Protein AF-A0A959WCX2-F1 (afdb_monomer_lite)

Radius of gyration: 21.17 Å; chains: 1; bounding box: 54×30×56 Å

Secondary structure (DSSP, 8-state):
-HHHHHHHHHHHHHHHHHHHHHHHHHHHHHHHHHHHHHSS--SS--HHHHHHHHHHHHTT-TT-B-TTSS-BTTTTB-HHHHHHTT--S-GGGS-HHHHHHHHHHHHHHH-GGGSTTTT-

Sequence (120 aa):
MIDDARADAAERIAEEQQDALERKLEEQRKAKLEKEKFGDLPGSVSRETLEAIADCESGGDPEIVSSNGLYHGKYQFSPDTWESVGGKGLPSEAPEAEQDYRAALLYERSGPGQWPVCGL

Structure (mmCIF, N/CA/C/O backbone):
data_AF-A0A959WCX2-F1
#
_entry.id   AF-A0A959WCX2-F1
#
loop_
_atom_site.group_PDB
_atom_site.id
_atom_site.type_symbol
_atom_site.label_atom_id
_atom_site.label_alt_id
_atom_site.label_comp_id
_atom_site.label_asym_id
_atom_site.label_entity_id
_atom_site.label_seq_id
_atom_site.pdbx_PDB_ins_code
_atom_site.Cartn_x
_atom_site.Cartn_y
_atom_site.Cartn_z
_atom_site.occupancy
_atom_site.B_iso_or_equiv
_atom_site.auth_seq_id
_atom_site.auth_comp_id
_atom_site.auth_asym_id
_atom_site.auth_atom_id
_atom_site.pdbx_PDB_model_num
ATOM 1 N N . MET A 1 1 ? -35.045 13.285 43.252 1.00 61.47 1 MET A N 1
ATOM 2 C CA . MET A 1 1 ? -34.641 14.478 42.470 1.00 61.47 1 MET A CA 1
ATOM 3 C C . MET A 1 1 ? -33.129 14.582 42.278 1.00 61.47 1 MET A C 1
ATOM 5 O O . MET A 1 1 ? -32.718 14.565 41.132 1.00 61.47 1 MET A O 1
ATOM 9 N N . ILE A 1 2 ? -32.287 14.662 43.325 1.00 62.47 2 ILE A N 1
ATOM 10 C CA . ILE A 1 2 ? -30.812 14.649 43.136 1.00 62.47 2 ILE A CA 1
ATOM 11 C C . ILE A 1 2 ? -30.290 13.235 42.823 1.00 62.47 2 ILE A C 1
ATOM 13 O O . ILE A 1 2 ? -29.376 13.092 42.015 1.00 62.47 2 ILE A O 1
ATOM 17 N N . ASP A 1 3 ? -30.883 12.200 43.423 1.00 66.75 3 ASP A N 1
ATOM 18 C CA . ASP A 1 3 ? -30.473 10.809 43.190 1.00 66.75 3 ASP A CA 1
ATOM 19 C C . ASP A 1 3 ? -30.840 10.316 41.780 1.00 66.75 3 ASP A C 1
ATOM 21 O O . ASP A 1 3 ? -30.010 9.683 41.134 1.00 66.75 3 ASP A O 1
ATOM 25 N N . ASP A 1 4 ? -32.010 10.707 41.256 1.00 68.19 4 ASP A N 1
ATOM 26 C CA . ASP A 1 4 ? -32.432 10.376 39.881 1.00 68.19 4 ASP A CA 1
ATOM 27 C C . ASP A 1 4 ? -31.492 11.011 38.843 1.00 68.19 4 ASP A C 1
ATOM 29 O O . ASP A 1 4 ? -30.984 10.335 37.958 1.00 68.19 4 ASP A O 1
ATOM 33 N N . ALA A 1 5 ? -31.135 12.291 39.021 1.00 74.19 5 ALA A N 1
ATOM 34 C CA . ALA A 1 5 ? -30.223 12.988 38.111 1.00 74.19 5 ALA A CA 1
ATOM 35 C C . ALA A 1 5 ? -28.800 12.393 38.097 1.00 74.19 5 ALA A C 1
ATOM 37 O O . ALA A 1 5 ? -28.094 12.488 37.091 1.00 74.19 5 ALA A O 1
ATOM 38 N N . ARG A 1 6 ? -28.359 11.792 39.212 1.00 79.75 6 ARG A N 1
ATOM 39 C CA . ARG A 1 6 ? -27.077 11.073 39.293 1.00 79.75 6 ARG A CA 1
ATOM 40 C C . ARG A 1 6 ? -27.137 9.724 38.583 1.00 79.75 6 ARG A C 1
ATOM 42 O O . ARG A 1 6 ? -26.157 9.373 37.930 1.00 79.75 6 ARG A O 1
ATOM 49 N N . ALA A 1 7 ? -28.252 9.003 38.694 1.00 78.12 7 ALA A N 1
ATOM 50 C CA . ALA A 1 7 ? -28.471 7.756 37.964 1.00 78.12 7 ALA A CA 1
ATOM 51 C C . ALA A 1 7 ? -28.479 8.003 36.444 1.00 78.12 7 ALA A C 1
ATOM 53 O O . ALA A 1 7 ? -27.707 7.367 35.730 1.00 78.12 7 ALA A O 1
ATOM 54 N N . ASP A 1 8 ? -29.204 9.027 35.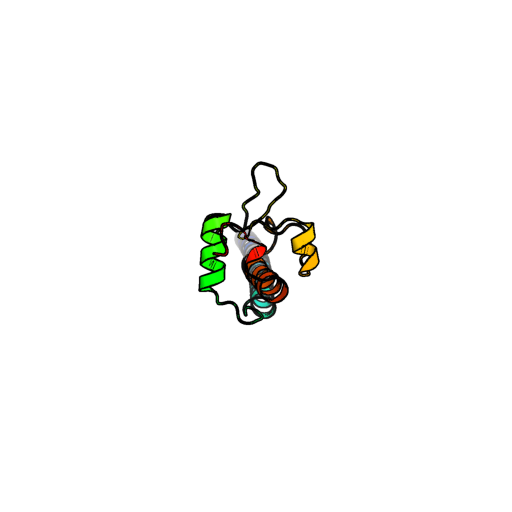978 1.00 86.50 8 ASP A N 1
ATOM 55 C CA . ASP A 1 8 ? -29.255 9.411 34.558 1.00 86.50 8 ASP A CA 1
ATOM 56 C C . ASP A 1 8 ? -27.885 9.863 34.014 1.00 86.50 8 ASP A C 1
ATOM 58 O O . ASP A 1 8 ? -27.566 9.721 32.834 1.00 86.50 8 ASP A O 1
ATOM 62 N N . ALA A 1 9 ? -27.056 10.501 34.847 1.00 88.00 9 ALA A N 1
ATOM 63 C CA . ALA A 1 9 ? -25.694 10.879 34.465 1.00 88.00 9 ALA A CA 1
ATOM 64 C C . ALA A 1 9 ? -24.764 9.659 34.375 1.00 88.00 9 ALA A C 1
ATOM 66 O O . ALA A 1 9 ? -23.937 9.594 33.469 1.00 88.00 9 ALA A O 1
ATOM 67 N N . ALA A 1 10 ? -24.904 8.696 35.289 1.00 91.06 10 ALA A N 1
ATOM 68 C CA . ALA A 1 10 ? -24.108 7.473 35.287 1.00 91.06 10 ALA A CA 1
ATOM 69 C C . ALA A 1 10 ? -24.436 6.563 34.092 1.00 91.06 10 ALA A C 1
ATOM 71 O O . ALA A 1 10 ? -23.518 5.995 33.508 1.00 91.06 10 ALA A O 1
ATOM 72 N N . GLU A 1 11 ? -25.710 6.461 33.703 1.00 91.56 11 GLU A N 1
ATOM 73 C CA . GLU A 1 11 ? -26.147 5.667 32.546 1.00 91.56 11 GLU A CA 1
ATOM 74 C C . GLU A 1 11 ? -25.565 6.207 31.234 1.00 91.56 11 GLU A C 1
ATOM 76 O O . GLU A 1 11 ? -24.917 5.463 30.506 1.00 91.56 11 GLU A O 1
ATOM 81 N N . ARG A 1 12 ? -25.647 7.524 30.999 1.00 91.19 12 ARG A N 1
ATOM 82 C CA . ARG A 1 12 ? -25.040 8.163 29.815 1.00 91.19 12 ARG A CA 1
ATOM 83 C C . ARG A 1 12 ? -23.529 7.952 29.730 1.00 91.19 12 ARG A C 1
ATOM 85 O O . ARG A 1 12 ? -23.000 7.687 28.658 1.00 91.19 12 ARG A O 1
ATOM 92 N N . ILE A 1 13 ? -22.830 8.036 30.863 1.00 95.00 13 ILE A N 1
ATOM 93 C CA . ILE A 1 13 ? -21.386 7.763 30.912 1.00 95.00 13 ILE A CA 1
ATOM 94 C C . ILE A 1 13 ? -21.106 6.293 30.574 1.00 95.00 13 ILE A C 1
ATOM 96 O O . ILE A 1 13 ? -20.135 6.006 29.877 1.00 95.00 13 ILE A O 1
ATOM 100 N N . ALA A 1 14 ? -21.930 5.361 31.058 1.00 94.50 14 ALA A N 1
ATOM 101 C CA . ALA A 1 14 ? -21.773 3.943 30.754 1.00 94.50 14 ALA A CA 1
ATOM 102 C C . ALA A 1 14 ? -22.016 3.645 29.264 1.00 94.50 14 ALA A C 1
ATOM 104 O O . ALA A 1 14 ? -21.234 2.899 28.677 1.00 94.50 14 ALA A O 1
ATOM 105 N N . GLU A 1 15 ? -23.027 4.259 28.645 1.00 94.56 15 GLU A N 1
ATOM 106 C CA . GLU A 1 15 ? -23.298 4.151 27.203 1.00 94.56 15 GLU A CA 1
ATOM 107 C C . GLU A 1 15 ? -22.136 4.713 26.368 1.00 94.56 15 GLU A C 1
ATOM 109 O O . GLU A 1 15 ? -21.596 4.022 25.507 1.00 94.56 15 GLU A O 1
ATOM 114 N N . GLU A 1 16 ? -21.646 5.917 26.685 1.00 95.75 16 GLU A N 1
ATOM 115 C CA . GLU A 1 16 ? -20.481 6.507 26.006 1.00 95.75 16 GLU A CA 1
ATOM 116 C C . GLU A 1 16 ? -19.225 5.627 26.133 1.00 95.75 16 GLU A C 1
ATOM 118 O O . GLU A 1 16 ? -18.434 5.496 25.191 1.00 95.75 16 GLU A O 1
ATOM 123 N N . GLN A 1 17 ? -19.027 5.012 27.304 1.00 96.62 17 GLN A N 1
ATOM 124 C CA . GLN A 1 17 ? -17.927 4.079 27.543 1.00 96.62 17 GLN A CA 1
ATOM 125 C C . GLN A 1 17 ? -18.076 2.789 26.733 1.00 96.62 17 GLN A C 1
ATOM 127 O O . GLN A 1 17 ? -17.068 2.285 26.228 1.00 96.62 17 GLN A O 1
ATOM 132 N N . GLN A 1 18 ? -19.297 2.268 26.590 1.00 96.94 18 GLN A N 1
ATOM 133 C CA . GLN A 1 18 ? -19.591 1.111 25.743 1.00 96.94 18 GLN A CA 1
ATOM 134 C C . GLN A 1 18 ? -19.302 1.428 24.272 1.00 96.94 18 GLN A C 1
ATOM 136 O O . GLN A 1 18 ? -18.491 0.732 23.659 1.00 96.94 18 GLN A O 1
ATOM 141 N N . ASP A 1 19 ? -19.816 2.542 23.749 1.00 97.56 19 ASP A N 1
ATOM 142 C CA . ASP A 1 19 ? -19.576 2.985 22.369 1.00 97.56 19 ASP A CA 1
ATOM 143 C C . ASP A 1 19 ? -18.085 3.204 22.070 1.00 97.56 19 ASP A C 1
ATOM 145 O O . ASP A 1 19 ? -17.585 2.951 20.969 1.00 97.56 19 ASP A O 1
ATOM 149 N N . ALA A 1 20 ? -17.335 3.738 23.036 1.00 96.62 20 ALA A N 1
ATOM 150 C CA . ALA A 1 20 ? -15.894 3.921 22.895 1.00 96.62 20 ALA A CA 1
ATOM 151 C C . ALA A 1 20 ? -15.135 2.582 22.899 1.00 96.62 20 ALA A C 1
ATOM 153 O O . ALA A 1 20 ? -14.144 2.438 22.178 1.00 96.62 20 ALA A O 1
ATOM 154 N N . LEU A 1 21 ? -15.574 1.608 23.702 1.00 97.62 21 LEU A N 1
ATOM 155 C CA . LEU A 1 21 ? -14.967 0.280 23.756 1.00 97.62 21 LEU A CA 1
ATOM 156 C C . LEU A 1 21 ? -15.230 -0.511 22.472 1.00 97.62 21 LEU A C 1
ATOM 158 O O . LEU A 1 21 ? -14.305 -1.138 21.960 1.00 97.62 21 LEU A O 1
ATOM 162 N N . GLU A 1 22 ? -16.450 -0.456 21.939 1.00 97.25 22 GLU A N 1
ATOM 163 C CA . GLU A 1 22 ? -16.809 -1.137 20.693 1.00 97.25 22 GLU A CA 1
ATOM 164 C C . GLU A 1 22 ? -15.997 -0.610 19.507 1.00 97.25 22 GLU A C 1
ATOM 166 O O . GLU A 1 22 ? -15.387 -1.404 18.790 1.00 97.25 22 GLU A O 1
ATOM 171 N N . ARG A 1 23 ? -15.872 0.718 19.370 1.00 97.25 23 ARG A N 1
ATOM 172 C CA . ARG A 1 23 ? -15.010 1.339 18.346 1.00 97.25 23 ARG A CA 1
ATOM 173 C C . ARG A 1 23 ? -13.557 0.891 18.467 1.00 97.25 23 ARG A C 1
ATOM 175 O O . ARG A 1 23 ? -12.955 0.472 17.483 1.00 97.25 23 ARG A O 1
ATOM 182 N N . LYS A 1 24 ? -13.006 0.897 19.684 1.00 97.00 24 LYS A N 1
ATOM 183 C CA . LYS A 1 24 ? -11.638 0.412 19.927 1.00 97.00 24 LYS A CA 1
ATOM 184 C C . LYS A 1 24 ? -11.474 -1.063 19.577 1.00 97.00 24 LYS A C 1
ATOM 186 O O . LYS A 1 24 ? -10.440 -1.449 19.037 1.00 97.00 24 LYS A O 1
ATOM 191 N N . LEU A 1 25 ? -12.460 -1.896 19.900 1.00 97.50 25 LEU A N 1
ATOM 192 C CA . LEU A 1 25 ? -12.425 -3.320 19.584 1.00 97.50 25 LEU A CA 1
ATOM 193 C C . LEU A 1 25 ? -12.464 -3.552 18.069 1.00 97.50 25 LEU A C 1
ATOM 195 O O . LEU A 1 25 ? -11.742 -4.414 17.566 1.00 97.50 25 LEU A O 1
ATOM 199 N N . GLU A 1 26 ? -13.271 -2.781 17.341 1.00 97.69 26 GLU A N 1
ATOM 200 C CA . GLU A 1 26 ? -13.338 -2.834 15.881 1.00 97.69 26 GLU A CA 1
ATOM 201 C C . GLU A 1 26 ? -12.015 -2.401 15.236 1.00 97.69 26 GLU A C 1
ATOM 203 O O . GLU A 1 26 ? -11.474 -3.137 14.409 1.00 97.69 26 GLU A O 1
ATOM 208 N N . GLU A 1 27 ? -11.443 -1.276 15.671 1.00 95.69 27 GLU A N 1
ATOM 209 C CA . GLU A 1 27 ? -10.129 -0.797 15.223 1.00 95.69 27 GLU A CA 1
ATOM 210 C C . GLU A 1 27 ? -9.034 -1.842 15.475 1.00 95.69 27 GLU A C 1
ATOM 212 O O . GLU A 1 27 ? -8.275 -2.192 14.570 1.00 95.69 27 GLU A O 1
ATOM 217 N N . GLN A 1 28 ? -8.986 -2.411 16.683 1.00 96.19 28 GLN A N 1
ATOM 218 C CA . GLN A 1 28 ? -8.022 -3.456 17.037 1.00 96.19 28 GLN A CA 1
ATOM 219 C C . GLN A 1 28 ? -8.201 -4.716 16.194 1.00 96.19 28 GLN A C 1
ATOM 221 O O . GLN A 1 28 ? -7.219 -5.327 15.763 1.00 96.19 28 GLN A O 1
ATOM 226 N N . ARG A 1 29 ? -9.448 -5.122 15.944 1.00 96.81 29 ARG A N 1
ATOM 227 C CA . ARG A 1 29 ? -9.750 -6.274 15.096 1.00 96.81 29 ARG A CA 1
ATOM 228 C C . ARG A 1 29 ? -9.315 -6.024 13.656 1.00 96.81 29 ARG A C 1
ATOM 230 O O . ARG A 1 29 ? -8.743 -6.928 13.049 1.00 96.81 29 ARG A O 1
ATOM 237 N N . LYS A 1 30 ? -9.564 -4.826 13.125 1.00 94.81 30 LYS A N 1
ATOM 238 C CA . LYS A 1 30 ? -9.144 -4.428 11.778 1.00 94.81 30 LYS A CA 1
ATOM 239 C C . LYS A 1 30 ? -7.619 -4.440 11.659 1.00 94.81 30 LYS A C 1
ATOM 241 O O . LYS A 1 30 ? -7.101 -5.138 10.795 1.00 94.81 30 LYS A O 1
ATOM 246 N N . ALA A 1 31 ? -6.912 -3.794 12.585 1.00 92.12 31 ALA A N 1
ATOM 247 C CA . ALA A 1 31 ? -5.449 -3.777 12.610 1.00 92.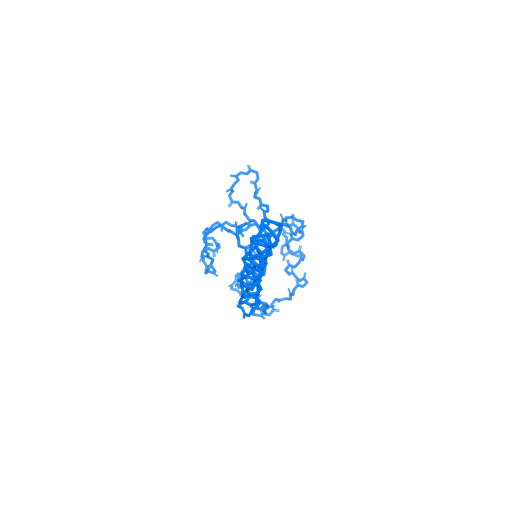12 31 ALA A CA 1
ATOM 248 C C . ALA A 1 31 ? -4.850 -5.191 12.727 1.00 92.12 31 ALA A C 1
ATOM 250 O O . ALA A 1 31 ? -3.864 -5.524 12.068 1.00 92.12 31 ALA A O 1
ATOM 251 N N . LYS A 1 32 ? -5.465 -6.063 13.539 1.00 95.25 32 LYS A N 1
ATOM 252 C CA . LYS A 1 32 ? -5.060 -7.470 13.639 1.00 95.25 32 LYS A CA 1
ATOM 253 C C . LYS A 1 32 ? -5.229 -8.200 12.305 1.00 95.25 32 LYS A C 1
ATOM 255 O O . LYS A 1 32 ? -4.307 -8.894 11.890 1.00 95.25 32 LYS A O 1
ATOM 260 N N . LEU A 1 33 ? -6.371 -8.032 11.638 1.00 94.56 33 LEU A N 1
ATOM 261 C CA . LEU A 1 33 ? -6.637 -8.657 10.342 1.00 94.56 33 LEU A CA 1
ATOM 262 C C . LEU A 1 33 ? -5.659 -8.170 9.264 1.00 94.56 33 LEU A C 1
ATOM 264 O O . LEU A 1 33 ? -5.168 -8.971 8.476 1.00 94.56 33 LEU A O 1
ATOM 268 N N . GLU A 1 34 ? -5.362 -6.871 9.235 1.00 93.25 34 GLU A N 1
ATOM 269 C CA . GLU A 1 34 ? -4.377 -6.289 8.318 1.00 93.25 34 GLU A CA 1
ATOM 270 C C . GLU A 1 34 ? -2.989 -6.884 8.549 1.00 93.25 34 GLU A C 1
ATOM 272 O O . GLU A 1 34 ? -2.351 -7.336 7.600 1.00 93.25 34 GLU A O 1
ATOM 277 N N . LYS A 1 35 ? -2.555 -6.982 9.811 1.00 92.75 35 LYS A N 1
ATOM 278 C CA . LYS A 1 35 ? -1.285 -7.621 10.167 1.00 92.75 35 LYS A CA 1
ATOM 279 C C . LYS A 1 35 ? -1.242 -9.097 9.772 1.00 92.75 35 LYS A C 1
ATOM 281 O O . LYS A 1 35 ? -0.228 -9.556 9.265 1.00 92.75 35 LYS A O 1
ATOM 286 N N . GLU A 1 36 ? -2.319 -9.845 9.988 1.00 94.31 36 GLU A N 1
ATOM 287 C CA . GLU A 1 36 ? -2.398 -11.256 9.585 1.00 94.31 36 GLU A CA 1
ATOM 288 C C . GLU A 1 36 ? -2.365 -11.429 8.060 1.00 94.31 36 GLU A C 1
ATOM 290 O O . GLU A 1 36 ? -1.864 -12.436 7.566 1.00 94.31 36 GLU A O 1
ATOM 295 N N . LYS A 1 37 ? -2.889 -10.456 7.309 1.00 93.06 37 LYS A N 1
ATOM 296 C CA . LYS A 1 37 ? -2.982 -10.524 5.848 1.00 93.06 37 LYS A CA 1
ATOM 297 C C . LYS A 1 37 ? -1.729 -10.015 5.131 1.00 93.06 37 LYS A C 1
ATOM 299 O O . LYS A 1 37 ? -1.389 -10.550 4.079 1.00 93.06 37 LYS A O 1
ATOM 304 N N . PHE A 1 38 ? -1.085 -8.982 5.669 1.00 95.12 38 PHE A N 1
ATOM 305 C CA . PHE A 1 38 ? -0.028 -8.222 4.993 1.00 95.12 38 PHE A CA 1
ATOM 306 C C . PHE A 1 38 ? 1.240 -8.025 5.835 1.00 95.12 38 PHE A C 1
ATOM 308 O O . PHE A 1 38 ? 2.168 -7.356 5.395 1.00 95.12 38 PHE A O 1
ATOM 315 N N . GLY A 1 39 ? 1.293 -8.569 7.054 1.00 87.88 39 GLY A N 1
ATOM 316 C CA . GLY A 1 39 ? 2.429 -8.378 7.961 1.00 87.88 39 GLY A CA 1
ATOM 317 C C . GLY A 1 39 ? 3.723 -9.044 7.491 1.00 87.88 39 GLY A C 1
ATOM 318 O O . GLY A 1 39 ? 4.803 -8.546 7.810 1.00 87.88 39 GLY A O 1
ATOM 319 N N . ASP A 1 40 ? 3.610 -10.116 6.706 1.00 92.31 40 ASP A N 1
ATOM 320 C CA . ASP A 1 40 ? 4.745 -10.830 6.128 1.00 92.31 40 ASP A CA 1
ATOM 321 C C . ASP A 1 40 ? 4.880 -10.498 4.638 1.00 92.31 40 ASP A C 1
ATOM 323 O O . ASP A 1 40 ? 3.912 -10.586 3.876 1.00 92.31 40 ASP A O 1
ATOM 327 N N . LEU A 1 41 ? 6.093 -10.132 4.214 1.00 93.12 41 LEU A N 1
ATOM 328 C CA . LEU A 1 41 ? 6.377 -9.842 2.811 1.00 93.12 41 LEU A CA 1
ATOM 329 C C . LEU A 1 41 ? 6.481 -11.146 2.001 1.00 93.12 41 L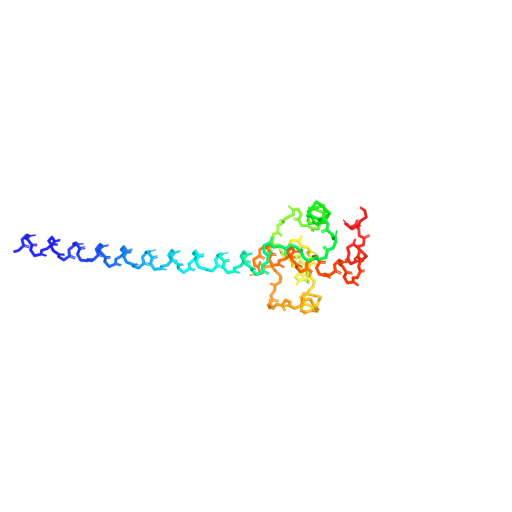EU A C 1
ATOM 331 O O . LEU A 1 41 ? 7.156 -12.084 2.430 1.00 93.12 41 LEU A O 1
ATOM 335 N N . PRO A 1 42 ? 5.837 -11.226 0.828 1.00 91.38 42 PRO A N 1
ATOM 336 C CA . PRO A 1 42 ? 5.963 -12.362 -0.066 1.00 91.38 42 PRO A CA 1
ATOM 337 C C . PRO A 1 42 ? 7.280 -12.319 -0.846 1.00 91.38 42 PRO A C 1
ATOM 339 O O . PRO A 1 42 ? 7.790 -11.254 -1.188 1.00 91.38 42 PRO A O 1
ATOM 342 N N . GLY A 1 43 ? 7.767 -13.500 -1.222 1.00 89.44 43 GLY A N 1
ATOM 343 C CA . GLY A 1 43 ? 8.926 -13.633 -2.101 1.00 89.44 43 GLY A CA 1
ATOM 344 C C . GLY A 1 43 ? 10.261 -13.448 -1.385 1.00 89.44 43 GLY A C 1
ATOM 345 O O . GLY A 1 43 ? 10.390 -13.699 -0.187 1.00 89.44 43 GLY A O 1
ATOM 346 N N . SER A 1 44 ? 11.274 -13.087 -2.168 1.00 90.44 44 SER A N 1
ATOM 347 C CA . SER A 1 44 ? 12.676 -13.030 -1.733 1.00 90.44 44 SER A CA 1
ATOM 348 C C . SER A 1 44 ? 13.215 -11.617 -1.494 1.00 90.4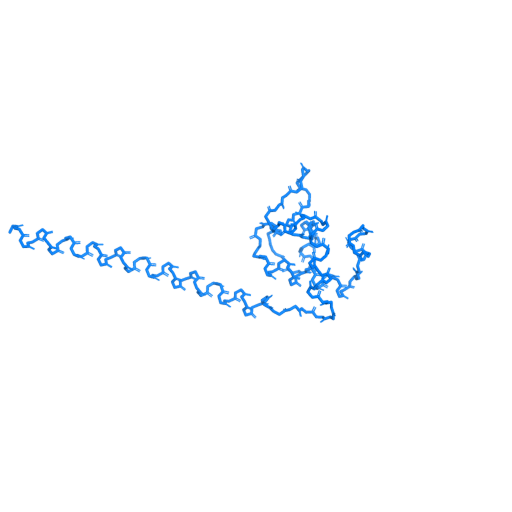4 44 SER A C 1
ATOM 350 O O . SER A 1 44 ? 14.330 -11.468 -0.990 1.00 90.44 44 SER A O 1
ATOM 352 N N . VAL A 1 45 ? 12.447 -10.582 -1.848 1.00 94.25 45 VAL A N 1
ATOM 353 C CA . VAL A 1 45 ? 12.854 -9.186 -1.662 1.00 94.25 45 VAL A CA 1
ATOM 354 C C . VAL A 1 45 ? 12.891 -8.834 -0.177 1.00 94.25 45 VAL A C 1
ATOM 356 O O . VAL A 1 45 ? 11.997 -9.202 0.587 1.00 94.25 45 VAL A O 1
ATOM 359 N N . SER A 1 46 ? 13.943 -8.135 0.247 1.00 94.44 46 SER A N 1
ATOM 360 C CA . SER A 1 46 ? 14.086 -7.734 1.643 1.00 94.44 46 SER A CA 1
ATOM 361 C C . SER A 1 46 ? 13.273 -6.475 1.943 1.00 94.44 46 SER A C 1
ATOM 363 O O . SER A 1 46 ? 12.969 -5.673 1.053 1.00 94.44 46 SER A O 1
ATOM 365 N N . ARG A 1 47 ? 12.939 -6.283 3.222 1.00 95.06 47 ARG A N 1
ATOM 366 C CA . ARG A 1 47 ? 12.262 -5.068 3.684 1.00 95.06 47 ARG A CA 1
ATOM 367 C C . ARG A 1 47 ? 13.131 -3.834 3.430 1.00 95.06 47 ARG A C 1
ATOM 369 O O . ARG A 1 47 ? 12.618 -2.835 2.952 1.00 95.06 47 ARG A O 1
ATOM 376 N N . GLU A 1 48 ? 14.440 -3.945 3.636 1.00 96.12 48 GLU A N 1
ATOM 377 C CA . GLU A 1 48 ? 15.403 -2.862 3.413 1.00 96.12 48 GLU A CA 1
ATOM 378 C C . GLU A 1 48 ? 15.449 -2.425 1.940 1.00 96.12 48 GLU A C 1
ATOM 380 O O . GLU A 1 48 ? 15.533 -1.235 1.651 1.00 96.12 48 GLU A O 1
ATOM 385 N N . THR A 1 49 ? 15.358 -3.366 0.989 1.00 95.94 49 THR A N 1
ATOM 386 C CA . THR A 1 49 ? 15.268 -3.030 -0.443 1.00 95.94 49 THR A CA 1
ATOM 387 C C . THR A 1 49 ? 13.995 -2.247 -0.753 1.00 95.94 49 THR A C 1
ATOM 389 O O . THR A 1 49 ? 14.042 -1.253 -1.475 1.00 95.94 49 THR A O 1
ATOM 392 N N . LEU A 1 50 ? 12.854 -2.671 -0.209 1.00 97.25 50 LEU A N 1
ATOM 393 C CA . LEU A 1 50 ? 11.593 -1.964 -0.418 1.00 97.25 50 LEU A CA 1
ATOM 394 C C . LEU A 1 50 ? 11.569 -0.601 0.280 1.00 97.25 50 LEU A C 1
ATOM 396 O O . LEU A 1 50 ? 11.014 0.341 -0.271 1.00 97.25 50 LEU A O 1
ATOM 400 N N . GLU A 1 51 ? 12.169 -0.474 1.460 1.00 97.38 51 GLU A N 1
ATOM 401 C CA . GLU A 1 51 ? 12.313 0.809 2.155 1.00 97.38 51 GLU A CA 1
ATOM 402 C C . GLU A 1 51 ? 13.173 1.783 1.340 1.00 97.38 51 GLU A C 1
ATOM 404 O O . GLU A 1 51 ? 12.765 2.921 1.144 1.00 97.38 51 GLU A O 1
ATOM 409 N N . ALA A 1 52 ? 14.284 1.327 0.751 1.00 97.56 52 ALA A N 1
ATOM 410 C CA . ALA A 1 52 ? 15.108 2.166 -0.124 1.00 97.56 52 ALA A CA 1
ATOM 411 C C . ALA A 1 52 ? 14.342 2.669 -1.363 1.00 97.56 52 ALA A C 1
ATOM 413 O O . ALA A 1 52 ? 14.462 3.838 -1.737 1.00 97.56 52 ALA A O 1
ATOM 414 N N . ILE A 1 53 ? 13.522 1.807 -1.977 1.00 97.94 53 ILE A N 1
ATOM 415 C CA . ILE A 1 53 ? 12.641 2.203 -3.084 1.00 97.94 53 ILE A CA 1
ATOM 416 C C . ILE A 1 53 ? 11.622 3.240 -2.599 1.00 97.94 53 ILE A C 1
ATOM 418 O O . ILE A 1 53 ? 11.481 4.290 -3.217 1.00 97.94 53 ILE A O 1
ATOM 422 N N . ALA A 1 54 ? 10.933 2.968 -1.490 1.00 98.31 54 ALA A N 1
ATOM 423 C CA . ALA A 1 54 ? 9.911 3.850 -0.933 1.00 98.31 54 ALA A CA 1
ATOM 424 C C . ALA A 1 54 ? 10.456 5.241 -0.577 1.00 98.31 54 ALA A C 1
ATOM 426 O O . ALA A 1 54 ? 9.845 6.256 -0.914 1.00 98.31 54 ALA A O 1
ATOM 427 N N . ASP A 1 55 ? 11.624 5.297 0.061 1.00 98.12 55 ASP A N 1
ATOM 428 C CA . ASP A 1 55 ? 12.289 6.548 0.417 1.00 98.12 55 ASP A CA 1
ATOM 429 C C . ASP A 1 55 ? 12.625 7.375 -0.828 1.00 98.12 55 ASP A C 1
ATOM 431 O O . ASP A 1 55 ? 12.447 8.593 -0.839 1.00 98.12 55 ASP A O 1
ATOM 435 N N . CYS A 1 56 ? 13.068 6.721 -1.902 1.00 97.94 56 CYS A N 1
ATOM 436 C CA . CYS A 1 56 ? 13.350 7.387 -3.169 1.00 97.94 56 CYS A CA 1
ATOM 437 C C . CYS A 1 56 ? 12.074 7.850 -3.900 1.00 97.94 56 CYS A C 1
ATOM 439 O O . CYS A 1 56 ? 12.063 8.947 -4.460 1.00 97.94 56 CYS A O 1
ATOM 441 N N . GLU A 1 57 ? 11.000 7.054 -3.878 1.00 97.81 57 GLU A N 1
ATOM 442 C CA . GLU A 1 57 ? 9.749 7.338 -4.600 1.00 97.81 57 GLU A CA 1
ATOM 443 C C . GLU A 1 57 ? 8.883 8.410 -3.923 1.00 97.81 57 GLU A C 1
ATOM 445 O O . GLU A 1 57 ? 8.296 9.264 -4.591 1.00 97.81 57 GLU A O 1
ATOM 450 N N . SER A 1 58 ? 8.786 8.371 -2.595 1.00 98.12 58 SER A N 1
ATOM 451 C CA . SER A 1 58 ? 7.839 9.191 -1.826 1.00 98.12 58 SER A CA 1
ATOM 452 C C . SER A 1 58 ? 8.426 9.801 -0.554 1.00 98.12 58 SER A C 1
ATOM 454 O O . SER A 1 58 ? 7.731 10.541 0.140 1.00 98.12 58 SER A O 1
ATOM 456 N N . GLY A 1 59 ? 9.679 9.489 -0.204 1.00 97.88 59 GLY A N 1
ATOM 457 C CA . GLY A 1 59 ? 10.181 9.722 1.152 1.00 97.88 59 GLY A CA 1
ATOM 458 C C . GLY A 1 59 ? 9.506 8.824 2.196 1.00 97.88 59 GLY A C 1
ATOM 459 O O . GLY A 1 59 ? 9.479 9.183 3.371 1.00 97.88 59 GLY A O 1
ATOM 460 N N . GLY A 1 60 ? 8.917 7.705 1.759 1.00 98.12 60 GLY A N 1
ATOM 461 C CA . GLY A 1 60 ? 8.206 6.759 2.612 1.00 98.12 60 GLY A CA 1
ATOM 462 C C . GLY A 1 60 ? 6.755 7.131 2.937 1.00 98.12 60 GLY A C 1
ATOM 463 O O . GLY A 1 60 ? 6.161 6.470 3.782 1.00 98.12 60 GLY A O 1
ATOM 464 N N . ASP A 1 61 ? 6.172 8.154 2.302 1.00 98.50 61 ASP A N 1
ATOM 465 C CA . ASP A 1 61 ? 4.807 8.620 2.584 1.00 98.50 61 ASP A CA 1
ATOM 466 C C . ASP A 1 61 ? 3.740 7.698 1.943 1.00 98.50 61 ASP A C 1
ATOM 468 O O . ASP A 1 61 ? 3.606 7.673 0.716 1.00 98.50 61 ASP A O 1
ATOM 472 N N . PRO A 1 62 ? 2.946 6.946 2.733 1.00 98.31 62 PRO A N 1
ATOM 473 C CA . PRO A 1 62 ? 1.937 6.032 2.205 1.00 98.31 62 PRO A CA 1
ATOM 474 C C . PRO A 1 62 ? 0.682 6.723 1.671 1.00 98.31 62 PRO A C 1
ATOM 476 O O . PRO A 1 62 ? -0.080 6.081 0.950 1.00 98.31 62 PRO A O 1
ATOM 479 N N . GLU A 1 63 ? 0.452 7.993 1.995 1.00 98.62 63 GLU A N 1
ATOM 480 C CA . GLU A 1 63 ? -0.753 8.734 1.609 1.00 98.62 63 GLU A CA 1
ATOM 481 C C . GLU A 1 63 ? -0.494 9.693 0.440 1.00 98.62 63 GLU A C 1
ATOM 483 O O . GLU A 1 63 ? -1.437 10.278 -0.104 1.00 98.62 63 GLU A O 1
ATOM 488 N N . ILE A 1 64 ? 0.768 9.844 0.019 1.00 98.38 64 ILE A N 1
ATOM 489 C CA . ILE A 1 64 ? 1.132 10.802 -1.020 1.00 98.38 64 ILE A CA 1
ATOM 490 C C . ILE A 1 64 ? 0.410 10.510 -2.335 1.00 98.38 64 ILE A C 1
ATOM 492 O O . ILE A 1 64 ? 0.236 9.370 -2.772 1.00 98.38 64 ILE A O 1
ATOM 496 N N . VAL A 1 65 ? 0.017 11.583 -3.008 1.00 98.50 65 VAL A N 1
ATOM 497 C CA . VAL A 1 65 ? -0.462 11.541 -4.383 1.00 98.50 65 VAL A CA 1
ATOM 498 C C . VAL A 1 65 ? 0.420 12.477 -5.189 1.00 98.50 65 VAL A C 1
ATOM 500 O O . VAL A 1 65 ? 0.600 13.645 -4.839 1.00 98.50 65 VAL A O 1
ATOM 503 N N . SER A 1 66 ? 0.995 11.955 -6.268 1.00 97.88 66 SER A N 1
ATOM 504 C CA . SER A 1 66 ? 1.794 12.744 -7.208 1.00 97.88 66 SER A CA 1
ATOM 505 C C . SER A 1 66 ? 1.048 13.993 -7.689 1.00 97.88 66 SER A C 1
ATOM 507 O O . SER A 1 66 ? -0.178 14.025 -7.778 1.00 97.88 66 SER A O 1
ATOM 509 N N . SER A 1 67 ? 1.790 15.033 -8.071 1.00 97.06 67 SER A N 1
ATOM 510 C CA . SER A 1 67 ? 1.213 16.323 -8.479 1.00 97.06 67 SER A CA 1
ATOM 511 C C . SER A 1 67 ? 0.260 16.244 -9.679 1.00 97.06 67 SER A C 1
ATOM 513 O O . SER A 1 67 ? -0.588 17.117 -9.845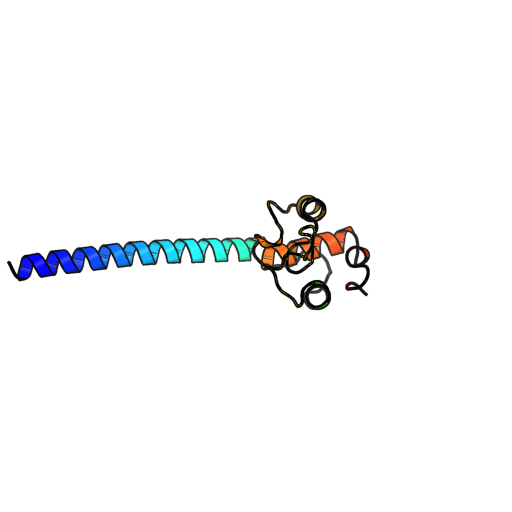 1.00 97.06 67 SER A O 1
ATOM 515 N N . ASN A 1 68 ? 0.390 15.211 -10.515 1.00 96.94 68 ASN A N 1
ATOM 516 C CA . ASN A 1 68 ? -0.494 14.944 -11.650 1.00 96.94 68 ASN A CA 1
ATOM 517 C C . ASN A 1 68 ? -1.624 13.946 -11.332 1.00 96.94 68 ASN A C 1
ATOM 519 O O . ASN A 1 68 ? -2.449 13.687 -12.205 1.00 96.94 68 ASN A O 1
ATOM 523 N N . GLY A 1 69 ? -1.666 13.394 -10.116 1.00 97.38 69 GLY A N 1
ATOM 524 C CA . GLY A 1 69 ? -2.691 12.454 -9.667 1.00 97.38 69 GLY A CA 1
ATOM 525 C C . GLY A 1 69 ? -2.619 11.060 -10.291 1.00 97.38 69 GLY A C 1
ATOM 526 O O . GLY A 1 69 ? -3.609 10.343 -10.231 1.00 97.38 69 GLY A O 1
ATOM 527 N N . LEU A 1 70 ? -1.508 10.685 -10.937 1.00 98.19 70 LEU A N 1
ATOM 528 C CA . LEU A 1 70 ? -1.387 9.391 -11.629 1.00 98.19 70 LEU A CA 1
ATOM 529 C C . LEU A 1 70 ? -0.736 8.301 -10.775 1.00 98.19 70 LEU A C 1
ATOM 531 O O . LEU A 1 70 ? -0.998 7.117 -10.981 1.00 98.19 70 LEU A O 1
ATOM 535 N N . TYR A 1 71 ? 0.127 8.708 -9.851 1.00 98.38 71 TYR A N 1
ATOM 536 C CA . TYR A 1 71 ? 0.892 7.834 -8.969 1.00 98.38 71 TYR A CA 1
ATOM 537 C C . TYR A 1 71 ? 0.544 8.102 -7.511 1.00 98.38 71 TYR A C 1
ATOM 539 O O . TYR A 1 71 ? 0.365 9.264 -7.121 1.00 98.38 71 TYR A O 1
ATOM 547 N N . HIS A 1 72 ? 0.435 7.019 -6.747 1.00 98.75 72 HIS A N 1
ATOM 548 C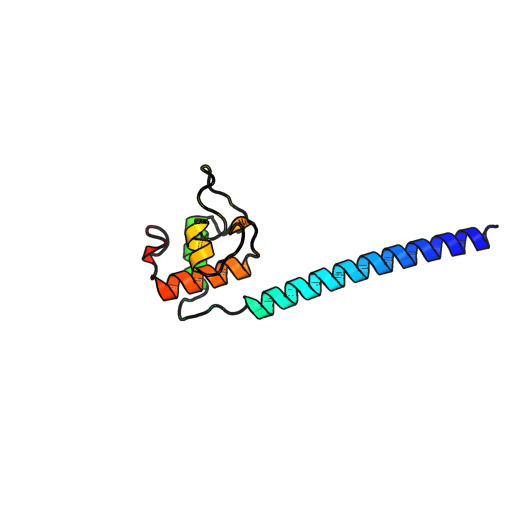 CA . HIS A 1 72 ? -0.139 7.008 -5.412 1.00 98.75 72 HIS A CA 1
ATOM 549 C C . HIS A 1 72 ? 0.690 6.178 -4.433 1.00 98.75 72 HIS A C 1
ATOM 551 O O . HIS A 1 72 ? 1.161 5.081 -4.759 1.00 98.75 72 HIS A O 1
ATOM 557 N N . GLY A 1 73 ? 0.724 6.669 -3.202 1.00 98.56 73 GLY A N 1
ATOM 558 C CA . GLY A 1 73 ? 1.240 5.999 -2.027 1.00 98.56 73 GLY A CA 1
ATOM 559 C C . GLY A 1 73 ? 2.750 5.809 -2.027 1.00 98.56 73 GLY A C 1
ATOM 560 O O . GLY A 1 73 ? 3.483 6.295 -2.889 1.00 98.56 73 GLY A O 1
ATOM 561 N N . LYS A 1 74 ? 3.200 5.022 -1.055 1.00 98.62 74 LYS A N 1
ATOM 562 C CA . LYS A 1 74 ? 4.597 4.844 -0.653 1.00 98.62 74 LYS A CA 1
ATOM 563 C C . LYS A 1 74 ? 5.522 4.454 -1.807 1.00 98.62 74 LYS A C 1
ATOM 565 O O . LYS A 1 74 ? 6.669 4.886 -1.864 1.00 98.62 74 LYS A O 1
ATOM 570 N N . TYR A 1 75 ? 5.007 3.657 -2.739 1.00 98.56 75 TYR A N 1
ATOM 571 C CA . TYR A 1 75 ? 5.747 3.118 -3.886 1.00 98.56 75 TYR A CA 1
ATOM 572 C C . TYR A 1 75 ? 5.364 3.755 -5.221 1.00 98.56 75 TYR A C 1
ATOM 574 O O . TYR A 1 75 ? 5.756 3.230 -6.264 1.00 98.56 75 TYR A O 1
ATOM 582 N N . GLN A 1 76 ? 4.562 4.827 -5.195 1.00 98.50 76 GLN A N 1
ATOM 583 C CA . GLN A 1 76 ? 4.124 5.556 -6.384 1.00 98.50 76 GLN A CA 1
ATOM 584 C C . GLN A 1 76 ? 3.511 4.629 -7.444 1.00 98.50 76 GLN A C 1
ATOM 586 O O . GLN A 1 76 ? 3.822 4.686 -8.632 1.00 98.50 76 GLN A O 1
ATOM 591 N N . PHE A 1 77 ? 2.601 3.755 -7.012 1.00 98.62 77 PHE A N 1
ATOM 592 C CA . PHE A 1 77 ? 1.859 2.871 -7.906 1.00 98.62 77 PHE A CA 1
ATOM 593 C C . PHE A 1 77 ? 0.912 3.671 -8.807 1.00 98.62 77 PHE A C 1
ATOM 595 O O . PHE A 1 77 ? 0.237 4.590 -8.340 1.00 98.62 77 PHE A O 1
ATOM 602 N N . SER A 1 78 ? 0.768 3.259 -10.070 1.00 98.38 78 SER A N 1
ATOM 603 C CA . SER A 1 78 ? -0.435 3.593 -10.842 1.00 98.38 78 SER A CA 1
ATOM 604 C C . SER A 1 78 ? -1.614 2.700 -10.413 1.00 98.38 78 SER A C 1
ATOM 606 O O . SER A 1 78 ? -1.380 1.563 -9.978 1.00 98.38 78 SER A O 1
ATOM 608 N N . PRO A 1 79 ? -2.877 3.147 -10.572 1.00 98.31 79 PRO A N 1
ATOM 609 C CA . PRO A 1 79 ? -4.050 2.325 -10.258 1.00 98.31 79 PRO A CA 1
ATOM 610 C C . PRO A 1 79 ? -4.079 0.980 -11.003 1.00 98.31 79 PRO A C 1
ATOM 612 O O . PRO A 1 79 ? -4.354 -0.052 -10.394 1.00 98.31 79 PRO A O 1
ATOM 615 N N . ASP A 1 80 ? -3.707 0.962 -12.286 1.00 98.38 80 ASP A N 1
ATOM 616 C CA . ASP A 1 80 ? -3.682 -0.268 -13.091 1.00 98.38 80 ASP A CA 1
ATOM 617 C C . ASP A 1 80 ? -2.635 -1.267 -12.572 1.00 98.38 80 ASP A C 1
ATOM 619 O O . ASP A 1 80 ? -2.891 -2.470 -12.461 1.00 98.38 80 ASP A O 1
ATOM 623 N N . THR A 1 81 ? -1.439 -0.785 -12.212 1.00 98.38 81 THR A N 1
ATOM 624 C CA . THR A 1 81 ? -0.391 -1.650 -11.658 1.00 98.38 81 THR A CA 1
ATOM 625 C C . THR A 1 81 ? -0.799 -2.173 -10.286 1.00 98.38 81 THR A C 1
ATOM 627 O O . THR A 1 81 ? -0.597 -3.357 -10.013 1.00 98.38 81 THR A O 1
ATOM 630 N N . TRP A 1 82 ? -1.416 -1.336 -9.450 1.00 98.62 82 TRP A N 1
ATOM 631 C CA . TRP A 1 82 ? -1.967 -1.727 -8.152 1.00 98.62 82 TRP A CA 1
ATOM 632 C C . TRP A 1 82 ? -2.996 -2.852 -8.274 1.00 98.62 82 TRP A C 1
ATOM 634 O O . TRP A 1 82 ? -2.876 -3.884 -7.607 1.00 98.62 82 TRP A O 1
ATOM 644 N N . GLU A 1 83 ? -3.959 -2.701 -9.183 1.00 98.62 83 GLU A N 1
ATOM 645 C CA . GLU A 1 83 ? -4.953 -3.734 -9.473 1.00 98.62 83 GLU A CA 1
ATOM 646 C C . GLU A 1 83 ? -4.289 -5.021 -9.986 1.00 98.62 83 GLU A C 1
ATOM 648 O O . GLU A 1 83 ? -4.640 -6.122 -9.553 1.00 98.62 83 GLU A O 1
ATOM 653 N N . SER A 1 84 ? -3.247 -4.906 -10.819 1.00 98.38 84 SER A N 1
ATOM 654 C CA . SER A 1 84 ? -2.518 -6.066 -11.350 1.00 98.38 84 SER A CA 1
ATOM 655 C C . SER A 1 84 ? -1.852 -6.936 -10.274 1.00 98.38 84 SER A C 1
ATOM 657 O O . SER A 1 84 ? -1.542 -8.100 -10.535 1.00 98.38 84 SER A O 1
ATOM 659 N N . VAL A 1 85 ? -1.587 -6.393 -9.080 1.00 98.00 85 VAL A N 1
ATOM 660 C CA . VAL A 1 85 ? -1.061 -7.127 -7.909 1.00 98.00 85 VAL A CA 1
ATOM 661 C C . VAL A 1 85 ? -2.131 -7.344 -6.832 1.00 98.00 85 VAL A C 1
ATOM 663 O O . VAL A 1 85 ? -1.828 -7.587 -5.661 1.00 98.00 85 VAL A O 1
ATOM 666 N N . GLY A 1 86 ? -3.406 -7.295 -7.232 1.00 97.88 86 GLY A N 1
ATOM 667 C CA . GLY A 1 86 ? -4.566 -7.621 -6.403 1.00 97.88 86 GLY A CA 1
ATOM 668 C C . GLY A 1 86 ? -5.005 -6.504 -5.457 1.00 97.88 86 GLY A C 1
ATOM 669 O O . GLY A 1 86 ? -5.744 -6.773 -4.501 1.00 97.88 86 GLY A O 1
ATOM 670 N N . GLY A 1 87 ? -4.517 -5.284 -5.675 1.00 97.94 87 GLY A N 1
ATOM 671 C CA . GLY A 1 87 ? -4.980 -4.080 -5.004 1.00 97.94 87 GLY A CA 1
ATOM 672 C C . GLY A 1 87 ? -6.416 -3.726 -5.377 1.00 97.94 87 GLY A C 1
ATOM 673 O O . GLY A 1 87 ? -6.928 -4.124 -6.421 1.00 97.94 87 GLY A O 1
ATOM 674 N N . LYS A 1 88 ? -7.092 -3.002 -4.487 1.00 97.69 88 LYS A N 1
ATOM 675 C CA . LYS A 1 88 ? -8.416 -2.416 -4.730 1.00 97.69 88 LYS A CA 1
ATOM 676 C C . LYS A 1 88 ? -8.371 -0.939 -4.363 1.00 97.69 88 LYS A C 1
ATOM 678 O O . LYS A 1 88 ? -7.593 -0.573 -3.486 1.00 97.69 88 LYS A O 1
ATOM 683 N N . GLY A 1 89 ? -9.214 -0.125 -4.997 1.00 97.69 89 GLY A N 1
ATOM 684 C CA . GLY A 1 89 ? -9.207 1.324 -4.772 1.00 97.69 89 GLY A CA 1
ATOM 685 C C . GLY A 1 89 ? -7.866 1.952 -5.153 1.00 97.69 89 GLY A C 1
ATOM 686 O O . GLY A 1 89 ? -7.171 1.434 -6.031 1.00 97.69 89 GLY A O 1
ATOM 687 N N . LEU A 1 90 ? -7.509 3.053 -4.492 1.00 98.44 90 LEU A N 1
ATOM 688 C CA . LEU A 1 90 ? -6.231 3.723 -4.711 1.00 98.44 90 LEU A CA 1
ATOM 689 C C . LEU A 1 90 ? -5.152 3.209 -3.742 1.00 98.44 90 LEU A C 1
ATOM 691 O O . LEU A 1 90 ? -5.451 2.976 -2.571 1.00 98.44 90 LEU A O 1
ATOM 695 N N . PRO A 1 91 ? -3.885 3.095 -4.182 1.00 98.50 91 PRO A N 1
ATOM 696 C CA . PRO A 1 91 ? -2.768 2.733 -3.305 1.00 98.50 91 PRO A CA 1
ATOM 697 C C . PRO A 1 91 ? -2.653 3.642 -2.079 1.00 98.50 91 PRO A C 1
ATOM 699 O O . PRO A 1 91 ? -2.462 3.146 -0.977 1.00 98.50 91 PRO A O 1
ATOM 702 N N . SER A 1 92 ? -2.849 4.953 -2.262 1.00 98.62 92 SER A N 1
ATOM 703 C CA . SER A 1 92 ? -2.767 5.967 -1.202 1.00 98.62 92 SER A CA 1
ATOM 704 C C . SER A 1 92 ? -3.889 5.879 -0.160 1.00 98.62 92 SER A C 1
ATOM 706 O O . SER A 1 92 ? -3.839 6.561 0.854 1.00 98.62 92 SER A O 1
ATOM 708 N N . GLU A 1 93 ? -4.923 5.070 -0.408 1.00 98.25 93 GLU A N 1
ATOM 709 C CA . GLU A 1 93 ? -6.015 4.797 0.540 1.00 98.25 93 GLU A CA 1
ATOM 710 C C . GLU A 1 93 ? -5.841 3.439 1.240 1.00 98.25 93 GLU A C 1
ATOM 712 O O . GLU A 1 93 ? -6.609 3.092 2.143 1.00 98.25 93 GLU A O 1
ATOM 717 N N . ALA A 1 94 ? -4.863 2.639 0.807 1.00 98.06 94 ALA A N 1
ATOM 718 C CA . ALA A 1 94 ? -4.595 1.326 1.363 1.00 98.06 94 ALA A CA 1
ATOM 719 C C . ALA A 1 94 ? -3.669 1.428 2.586 1.00 98.06 94 ALA A C 1
ATOM 721 O O . ALA A 1 94 ? -2.759 2.264 2.596 1.00 98.06 94 ALA A O 1
ATOM 722 N N . PRO A 1 95 ? -3.831 0.545 3.592 1.00 97.06 95 PRO A N 1
ATOM 723 C CA . PRO A 1 95 ? -2.900 0.466 4.714 1.00 97.06 95 PRO A CA 1
ATOM 724 C C . PRO A 1 95 ? -1.459 0.299 4.227 1.00 97.06 95 PRO A C 1
ATOM 726 O O . PRO A 1 95 ? -1.210 -0.468 3.297 1.00 97.06 95 PRO A O 1
ATOM 729 N N . GLU A 1 96 ? -0.500 0.947 4.889 1.00 97.38 96 GLU A N 1
ATOM 730 C CA . GLU A 1 96 ? 0.918 0.899 4.500 1.00 97.38 96 GLU A CA 1
ATOM 731 C C . GLU A 1 96 ? 1.433 -0.542 4.332 1.00 97.38 96 GLU A C 1
ATOM 733 O O . GLU A 1 96 ? 2.077 -0.861 3.337 1.00 97.38 96 GLU A O 1
ATOM 738 N N . ALA A 1 97 ? 1.062 -1.449 5.241 1.00 97.31 97 ALA A N 1
ATOM 739 C CA . ALA A 1 97 ? 1.449 -2.857 5.151 1.00 97.31 97 ALA A CA 1
ATOM 740 C C . ALA A 1 97 ? 0.947 -3.536 3.860 1.00 97.31 97 ALA A C 1
ATOM 742 O O . ALA A 1 97 ? 1.636 -4.384 3.298 1.00 97.31 97 ALA A O 1
ATOM 743 N N . GLU A 1 98 ? -0.236 -3.161 3.360 1.00 98.31 98 GLU A N 1
ATOM 744 C CA . GLU A 1 98 ? -0.729 -3.650 2.069 1.00 98.31 98 GLU A CA 1
ATOM 745 C C . GLU A 1 98 ? 0.119 -3.105 0.916 1.00 98.31 98 GLU A C 1
ATOM 747 O O . GLU A 1 98 ? 0.403 -3.837 -0.033 1.00 98.31 98 GLU A O 1
ATOM 752 N N . GLN A 1 99 ? 0.551 -1.845 0.999 1.00 98.69 99 GLN A N 1
ATOM 753 C CA . GLN A 1 99 ? 1.424 -1.245 -0.007 1.00 98.69 99 GLN A CA 1
ATOM 754 C C . GLN A 1 99 ? 2.779 -1.960 -0.066 1.00 98.69 99 GLN A C 1
ATOM 756 O O . GLN A 1 99 ? 3.185 -2.374 -1.153 1.00 98.69 99 GLN A O 1
ATOM 761 N N . ASP A 1 100 ? 3.414 -2.204 1.087 1.00 98.38 100 ASP A N 1
ATOM 762 C CA . ASP A 1 100 ? 4.662 -2.974 1.194 1.00 98.38 100 ASP A CA 1
ATOM 763 C C . ASP A 1 100 ? 4.492 -4.389 0.609 1.00 98.38 100 ASP A C 1
ATOM 765 O O . ASP A 1 100 ? 5.284 -4.846 -0.219 1.00 98.38 100 ASP A O 1
ATOM 769 N N . TYR A 1 101 ? 3.413 -5.079 0.994 1.00 98.56 101 TYR A N 1
ATOM 770 C CA . TYR A 1 101 ? 3.097 -6.425 0.517 1.00 98.56 101 TYR A CA 1
ATOM 771 C C . TYR A 1 101 ? 2.943 -6.474 -1.009 1.00 98.56 101 TYR A C 1
ATOM 773 O O . TYR A 1 101 ? 3.433 -7.389 -1.675 1.00 98.56 101 TYR A O 1
ATOM 781 N N . ARG A 1 102 ? 2.262 -5.486 -1.595 1.00 98.50 102 ARG A N 1
ATOM 782 C CA . ARG A 1 102 ? 2.025 -5.427 -3.042 1.00 98.50 102 ARG A CA 1
ATOM 783 C C . ARG A 1 102 ? 3.246 -4.982 -3.827 1.00 98.50 102 ARG A C 1
ATOM 785 O O . ARG A 1 102 ? 3.458 -5.499 -4.924 1.00 98.50 102 ARG A O 1
ATOM 792 N N . ALA A 1 103 ? 4.067 -4.098 -3.267 1.00 98.38 103 ALA A N 1
ATOM 793 C CA . ALA A 1 103 ? 5.380 -3.778 -3.813 1.00 98.38 103 ALA A CA 1
ATOM 794 C C . ALA A 1 103 ? 6.260 -5.029 -3.865 1.00 98.38 103 ALA A C 1
ATOM 796 O O . ALA A 1 103 ? 6.830 -5.324 -4.914 1.00 98.38 103 ALA A O 1
ATOM 797 N N . ALA A 1 104 ? 6.268 -5.835 -2.800 1.00 98.25 104 ALA A N 1
ATOM 798 C CA . ALA A 1 104 ? 6.989 -7.102 -2.781 1.00 98.25 104 ALA A CA 1
ATOM 799 C C . ALA A 1 104 ? 6.500 -8.079 -3.865 1.00 98.25 104 ALA A C 1
ATOM 801 O O . ALA A 1 104 ? 7.310 -8.649 -4.596 1.00 98.25 104 ALA A O 1
ATOM 802 N N . LEU A 1 105 ? 5.177 -8.223 -4.041 1.00 98.12 105 LEU A N 1
ATOM 803 C CA . LEU A 1 105 ? 4.607 -9.035 -5.126 1.00 98.12 105 LEU A CA 1
ATOM 804 C C . LEU A 1 105 ? 5.021 -8.534 -6.512 1.00 98.12 105 LEU A C 1
ATOM 806 O O . LEU A 1 105 ? 5.346 -9.337 -7.388 1.00 98.12 105 LEU A O 1
ATOM 810 N N . LEU A 1 106 ? 4.977 -7.217 -6.730 1.00 98.06 106 LEU A N 1
ATOM 811 C CA . LEU A 1 106 ? 5.360 -6.626 -8.006 1.00 98.06 106 LEU A CA 1
ATOM 812 C C . LEU A 1 106 ? 6.846 -6.865 -8.294 1.00 98.06 106 LEU A C 1
ATOM 814 O O . LEU A 1 106 ? 7.185 -7.242 -9.419 1.00 98.06 106 LEU A O 1
ATOM 818 N N . TYR A 1 107 ? 7.691 -6.679 -7.278 1.00 97.62 107 TYR A N 1
ATOM 819 C CA . TYR A 1 107 ? 9.134 -6.875 -7.346 1.00 97.62 107 TYR A CA 1
ATOM 820 C C . TYR A 1 107 ? 9.478 -8.331 -7.664 1.00 97.62 107 TYR A C 1
ATOM 822 O O . TYR A 1 107 ? 10.222 -8.593 -8.603 1.00 97.62 107 TYR A O 1
ATOM 830 N N . GLU A 1 108 ? 8.891 -9.292 -6.951 1.00 96.25 108 GLU A N 1
ATOM 831 C CA . GLU A 1 108 ? 9.104 -10.720 -7.214 1.00 96.25 108 GLU A CA 1
ATOM 832 C C . GLU A 1 108 ? 8.638 -11.106 -8.629 1.00 96.25 108 GLU A C 1
ATOM 834 O O . GLU A 1 108 ? 9.300 -11.871 -9.326 1.00 96.25 108 GLU A O 1
ATOM 839 N N . ARG A 1 109 ? 7.520 -10.535 -9.102 1.00 96.50 109 ARG A N 1
ATOM 840 C CA . ARG A 1 109 ? 6.981 -10.828 -10.439 1.00 96.50 109 ARG A CA 1
ATOM 841 C C . ARG A 1 109 ? 7.788 -10.201 -11.578 1.00 96.50 109 ARG A C 1
ATOM 843 O O . ARG A 1 109 ? 7.903 -10.805 -12.641 1.00 96.50 109 ARG A O 1
ATOM 850 N N . SER A 1 110 ? 8.241 -8.961 -11.405 1.00 96.25 110 SER A N 1
ATOM 851 C CA . SER A 1 110 ? 8.642 -8.081 -12.522 1.00 96.25 110 SER A CA 1
ATOM 852 C C . SER A 1 110 ? 10.039 -7.479 -12.347 1.00 96.25 110 SER A C 1
ATOM 854 O O . SER A 1 110 ? 10.524 -6.780 -13.238 1.00 96.25 110 SER A O 1
ATOM 856 N N . GLY A 1 111 ? 10.687 -7.762 -11.218 1.00 94.25 111 GLY A N 1
ATOM 857 C CA . GLY A 1 111 ? 11.983 -7.223 -10.840 1.00 94.25 111 GLY A CA 1
ATOM 858 C C . GLY A 1 111 ? 11.957 -5.731 -10.483 1.00 94.25 111 GLY A C 1
ATOM 859 O O . GLY A 1 111 ? 10.912 -5.075 -10.545 1.00 94.25 111 GLY A O 1
ATOM 860 N N . PRO A 1 112 ? 13.135 -5.164 -10.166 1.00 93.44 112 PRO A N 1
ATOM 861 C CA . PRO A 1 112 ? 13.280 -3.759 -9.777 1.00 93.44 112 PRO A CA 1
ATOM 862 C C . PRO A 1 112 ? 12.951 -2.765 -10.897 1.00 93.44 112 PRO A C 1
ATOM 864 O O . PRO A 1 112 ? 12.732 -1.591 -10.625 1.00 93.44 112 PRO A O 1
ATOM 867 N N . GLY A 1 113 ? 12.876 -3.207 -12.159 1.00 94.25 113 GLY A N 1
ATOM 868 C CA . GLY A 1 113 ? 12.650 -2.331 -13.317 1.00 94.25 113 GLY A CA 1
ATOM 869 C C . GLY A 1 113 ? 11.303 -1.597 -13.329 1.00 94.25 113 GLY A C 1
ATOM 870 O O . GLY A 1 113 ? 11.108 -0.721 -14.166 1.00 94.25 113 GLY A O 1
ATOM 871 N N . GLN A 1 114 ? 10.386 -1.933 -12.418 1.00 95.56 114 GLN A N 1
ATOM 872 C CA . GLN A 1 114 ? 9.160 -1.160 -12.182 1.00 95.56 114 GLN A CA 1
ATOM 873 C C . GLN A 1 114 ? 9.431 0.186 -11.495 1.00 95.56 114 GLN A C 1
ATOM 875 O O . GLN A 1 114 ? 8.628 1.104 -11.629 1.00 95.56 114 GLN A O 1
ATOM 880 N N . TRP A 1 115 ? 10.592 0.317 -10.851 1.00 96.00 115 TRP A N 1
ATOM 881 C CA . TRP A 1 115 ? 11.121 1.540 -10.257 1.00 96.00 115 TRP A CA 1
ATOM 882 C C . TRP A 1 115 ? 12.447 1.884 -10.951 1.00 96.00 115 TRP A C 1
ATOM 884 O O . TRP A 1 115 ? 13.523 1.658 -10.403 1.00 96.00 115 TRP A O 1
ATOM 894 N N . PRO A 1 116 ? 12.420 2.380 -12.201 1.00 89.81 116 PRO A N 1
ATOM 895 C CA . PRO A 1 116 ? 13.610 2.462 -13.054 1.00 89.81 116 PRO A CA 1
ATOM 896 C C . PRO A 1 116 ? 14.718 3.380 -12.514 1.00 89.81 116 PRO A C 1
ATOM 898 O O . PRO A 1 116 ? 15.868 3.244 -12.926 1.00 89.81 116 PRO A O 1
ATOM 901 N N . VAL A 1 117 ? 14.376 4.317 -11.625 1.00 90.75 117 VAL A N 1
ATOM 902 C CA . VAL A 1 117 ? 15.335 5.206 -10.952 1.00 90.75 117 VAL A CA 1
ATOM 903 C C . VAL A 1 117 ? 15.621 4.728 -9.530 1.00 90.75 117 VAL A C 1
ATOM 905 O O . VAL A 1 117 ? 16.776 4.719 -9.119 1.00 90.75 117 VAL A O 1
ATOM 908 N N . CYS A 1 118 ? 14.584 4.319 -8.800 1.00 93.19 118 CYS A N 1
ATOM 909 C CA . CYS A 1 118 ? 14.657 4.027 -7.370 1.00 93.19 118 CYS A CA 1
ATOM 910 C C . CYS A 1 118 ? 14.947 2.558 -7.021 1.00 93.19 118 CYS A C 1
ATOM 912 O O . CYS A 1 118 ? 15.216 2.252 -5.867 1.00 93.19 118 CYS A O 1
ATOM 914 N N . GLY A 1 119 ? 14.892 1.643 -7.992 1.00 77.31 119 GLY A N 1
ATOM 915 C CA . GLY A 1 119 ? 15.126 0.206 -7.810 1.00 77.31 119 GLY A CA 1
ATOM 916 C C . GLY A 1 119 ? 16.562 -0.260 -8.071 1.00 77.31 119 GLY A C 1
ATOM 917 O O . GLY A 1 119 ? 16.777 -1.469 -8.173 1.00 77.31 119 GLY A O 1
ATOM 918 N N . LEU A 1 120 ? 17.513 0.666 -8.251 1.00 71.12 120 LEU A N 1
ATOM 919 C CA . LEU A 1 120 ? 18.923 0.397 -8.573 1.00 71.12 120 LEU A CA 1
ATOM 920 C C . LEU A 1 120 ? 19.835 0.413 -7.342 1.00 71.12 120 LEU A C 1
ATOM 922 O O . LEU A 1 120 ? 19.642 1.288 -6.472 1.00 71.12 120 LEU A O 1
#

Foldseek 3Di:
DVVVVVVVVVVVVVVVVVVVVVVVVVVVVVVVVLCVVQVDADDDDDPVLLCQQLCVQPNQAQQDAPPVRQFHGSNRDGPVLCVVLVHDDTSNPDDSSSNRNSVSVCCRVPNLVVSVPRND

pLDDT: mean 94.34, std 7.35, range [61.47, 98.75]